Protein AF-A0AAE4K851-F1 (afdb_monomer_lite)

Secondary structure (DSSP, 8-state):
--EEEE-TTS-EEEEE-HHHHHHHHHHHSEEEEEETTT--EEEEEEETTEEEEEEHHHHHHHHHHHHHHHHHHT-

Structure (mmCIF, N/CA/C/O backbone):
data_AF-A0AAE4K851-F1
#
_entry.id   AF-A0AAE4K851-F1
#
loop_
_atom_site.group_PDB
_atom_site.id
_atom_site.type_symbol
_atom_site.label_atom_id
_atom_site.label_alt_id
_atom_site.label_comp_id
_atom_site.label_asym_id
_atom_site.label_entity_id
_atom_site.label_seq_id
_atom_site.pdbx_PDB_ins_code
_atom_site.Cartn_x
_atom_site.Cartn_y
_atom_site.Cartn_z
_atom_site.occupancy
_atom_site.B_iso_or_equiv
_atom_site.auth_seq_id
_atom_site.auth_comp_id
_atom_site.auth_asym_id
_atom_site.auth_atom_id
_atom_site.pdbx_PDB_model_num
ATOM 1 N N . MET A 1 1 ? 14.943 3.008 3.589 1.00 89.81 1 MET A N 1
ATOM 2 C CA . MET A 1 1 ? 14.237 2.965 2.298 1.00 89.81 1 MET A CA 1
ATOM 3 C C . MET A 1 1 ? 13.797 1.539 2.011 1.00 89.81 1 MET A C 1
ATOM 5 O O . MET A 1 1 ? 14.558 0.622 2.322 1.00 89.81 1 MET A O 1
ATOM 9 N N . ILE A 1 2 ? 12.574 1.378 1.512 1.00 97.81 2 ILE A N 1
ATOM 10 C CA . ILE A 1 2 ? 12.020 0.137 0.961 1.00 97.81 2 ILE A CA 1
ATOM 11 C C . ILE A 1 2 ? 11.730 0.454 -0.504 1.00 97.81 2 ILE A C 1
ATOM 13 O O . ILE A 1 2 ? 11.187 1.522 -0.793 1.00 97.81 2 ILE A O 1
ATOM 17 N N . THR A 1 3 ? 12.131 -0.422 -1.418 1.00 97.75 3 THR A N 1
ATOM 18 C CA . THR A 1 3 ? 11.895 -0.206 -2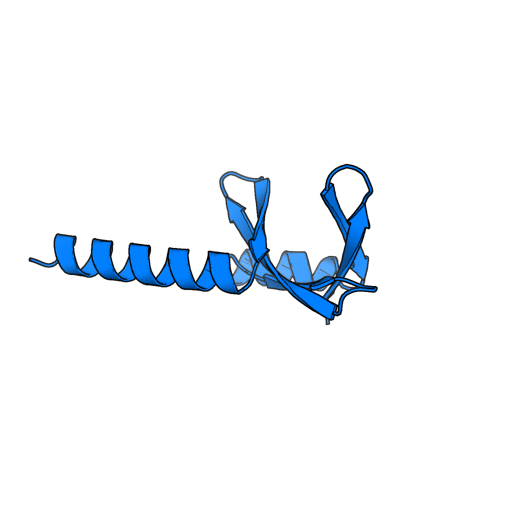.849 1.00 97.75 3 THR A CA 1
ATOM 19 C C . THR A 1 3 ? 11.190 -1.393 -3.466 1.00 97.75 3 THR A C 1
ATOM 21 O O . THR A 1 3 ? 11.443 -2.537 -3.080 1.00 97.75 3 THR A O 1
ATOM 24 N N . ALA A 1 4 ? 10.334 -1.125 -4.444 1.00 97.44 4 ALA A N 1
ATOM 25 C CA . ALA A 1 4 ? 9.655 -2.150 -5.216 1.00 97.44 4 ALA A CA 1
ATOM 26 C C . ALA A 1 4 ? 9.758 -1.889 -6.715 1.00 97.44 4 ALA A C 1
ATOM 28 O O . ALA A 1 4 ? 9.997 -0.768 -7.141 1.00 97.44 4 ALA A O 1
ATOM 29 N N . ARG A 1 5 ? 9.567 -2.925 -7.524 1.00 96.88 5 ARG A N 1
ATOM 30 C CA . ARG A 1 5 ? 9.430 -2.828 -8.976 1.00 96.88 5 ARG A CA 1
ATOM 31 C C . ARG A 1 5 ? 8.004 -3.202 -9.363 1.00 96.88 5 ARG A C 1
ATOM 33 O O . ARG A 1 5 ? 7.481 -4.198 -8.870 1.00 96.88 5 ARG A O 1
ATOM 40 N N . ARG A 1 6 ? 7.404 -2.443 -10.280 1.00 95.69 6 ARG A N 1
ATOM 41 C CA . ARG A 1 6 ? 6.137 -2.812 -10.927 1.00 95.69 6 ARG A CA 1
ATOM 42 C C . ARG A 1 6 ? 6.374 -3.940 -11.941 1.00 95.69 6 ARG A C 1
ATOM 44 O O . ARG A 1 6 ? 7.282 -3.833 -12.770 1.00 95.69 6 ARG A O 1
ATOM 51 N N . LYS A 1 7 ? 5.587 -5.013 -11.853 1.00 95.56 7 LYS A N 1
ATOM 52 C CA . LYS A 1 7 ? 5.559 -6.124 -12.816 1.00 95.56 7 LYS A CA 1
ATOM 53 C C . LYS A 1 7 ? 4.536 -5.855 -13.921 1.00 95.56 7 LYS A C 1
ATOM 55 O O . LYS A 1 7 ? 3.653 -5.011 -13.773 1.00 9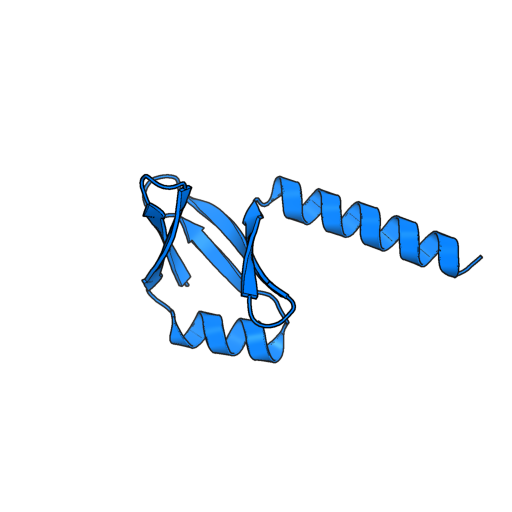5.56 7 LYS A O 1
ATOM 60 N N . ASP A 1 8 ? 4.648 -6.601 -15.015 1.00 93.88 8 ASP A N 1
ATOM 61 C CA . ASP A 1 8 ? 3.792 -6.439 -16.200 1.00 93.88 8 ASP A CA 1
ATOM 62 C C . ASP A 1 8 ? 2.319 -6.789 -15.922 1.00 93.88 8 ASP A C 1
ATOM 64 O O . ASP A 1 8 ? 1.422 -6.269 -16.578 1.00 93.88 8 ASP A O 1
ATOM 68 N N . ASP A 1 9 ? 2.060 -7.625 -14.912 1.00 93.12 9 ASP A N 1
ATOM 69 C CA . ASP A 1 9 ? 0.717 -7.983 -14.433 1.00 93.12 9 ASP A CA 1
ATOM 70 C C . ASP A 1 9 ? 0.101 -6.935 -13.483 1.00 93.12 9 ASP A C 1
ATOM 72 O O . ASP A 1 9 ? -0.995 -7.133 -12.959 1.00 93.12 9 ASP A O 1
ATOM 76 N N . GLY A 1 10 ? 0.799 -5.819 -13.249 1.00 88.25 10 GLY A N 1
ATOM 77 C CA . GLY A 1 10 ? 0.374 -4.745 -12.353 1.00 88.25 10 GLY A CA 1
ATOM 78 C C . GLY A 1 10 ? 0.700 -4.978 -10.875 1.00 88.25 10 GLY A C 1
ATOM 79 O O . GLY A 1 10 ? 0.489 -4.065 -10.074 1.00 88.25 10 GLY A O 1
ATOM 80 N N . SER A 1 11 ? 1.242 -6.143 -10.503 1.00 92.50 11 SER A N 1
ATOM 81 C CA . SER A 1 11 ? 1.723 -6.405 -9.144 1.00 92.50 11 SER A CA 1
ATOM 82 C C . SER A 1 11 ? 3.054 -5.700 -8.860 1.00 92.50 11 SER A C 1
ATOM 84 O O . SER A 1 11 ? 3.713 -5.156 -9.752 1.00 92.50 11 SER A O 1
ATOM 86 N N . PHE A 1 12 ? 3.466 -5.705 -7.592 1.00 94.81 12 PHE A N 1
ATOM 87 C CA . PHE A 1 12 ? 4.723 -5.110 -7.152 1.00 94.81 12 PHE A CA 1
ATOM 88 C C . PHE A 1 12 ? 5.617 -6.149 -6.484 1.00 94.81 12 PHE A C 1
ATOM 90 O O . PHE A 1 12 ? 5.165 -6.958 -5.676 1.00 94.81 12 PHE A O 1
ATOM 97 N N . GLU A 1 13 ? 6.907 -6.094 -6.796 1.00 95.50 13 GLU A N 1
ATOM 98 C CA . GLU A 1 13 ? 7.942 -6.913 -6.170 1.00 95.50 13 GLU A CA 1
ATOM 99 C C . GLU A 1 13 ? 8.828 -6.063 -5.287 1.00 95.50 13 GLU A C 1
ATOM 101 O O . GLU A 1 13 ? 9.433 -5.109 -5.771 1.00 95.50 13 GLU A O 1
ATOM 106 N N . VAL A 1 14 ? 8.959 -6.419 -4.013 1.00 96.56 14 VAL A N 1
ATOM 107 C CA . VAL A 1 14 ? 9.897 -5.740 -3.118 1.00 96.56 14 VAL A CA 1
ATOM 108 C C . VAL A 1 14 ? 11.322 -6.108 -3.527 1.00 96.56 14 VAL A C 1
ATOM 110 O O . VAL A 1 14 ? 11.738 -7.256 -3.414 1.00 96.56 14 VAL A O 1
ATOM 113 N N . MET A 1 15 ? 12.079 -5.111 -3.976 1.00 97.31 15 MET A N 1
ATOM 114 C CA . MET A 1 15 ? 13.463 -5.261 -4.425 1.00 97.31 15 MET A CA 1
ATOM 115 C C . MET A 1 15 ? 14.456 -5.062 -3.279 1.00 97.31 15 MET A C 1
ATOM 117 O O . MET A 1 15 ? 15.530 -5.659 -3.270 1.00 97.31 15 MET A O 1
ATOM 121 N N . SER A 1 16 ? 14.125 -4.199 -2.313 1.00 97.50 16 SER A N 1
ATOM 122 C CA . SER A 1 16 ? 14.984 -3.942 -1.157 1.00 97.50 16 SER A CA 1
ATOM 123 C C . SER A 1 16 ? 14.182 -3.553 0.080 1.00 97.50 16 SER A C 1
ATOM 125 O O . SER A 1 16 ? 13.094 -2.988 -0.010 1.00 97.50 16 SER A O 1
ATOM 127 N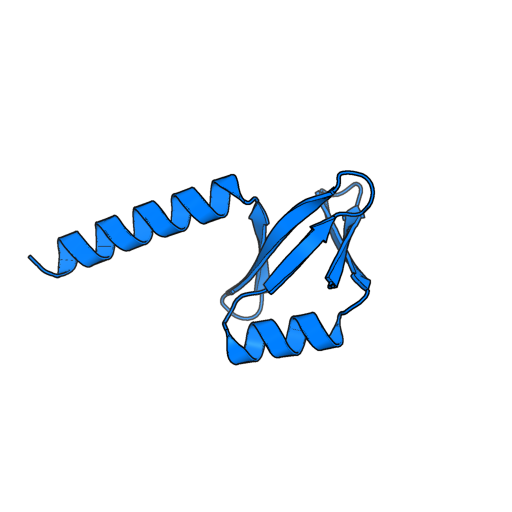 N . GLY A 1 17 ? 14.746 -3.831 1.258 1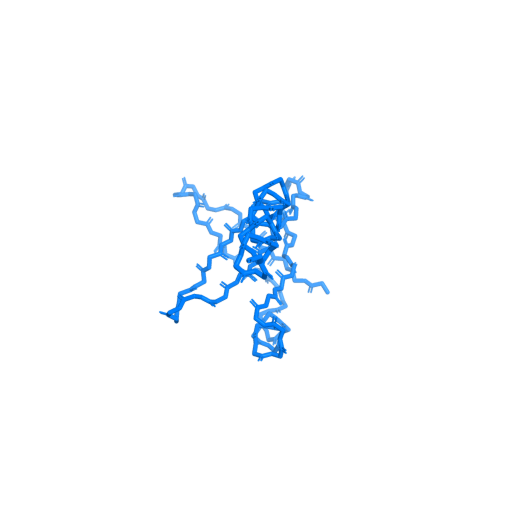.00 97.00 17 GLY A N 1
ATOM 128 C CA . GLY A 1 17 ? 14.155 -3.415 2.529 1.00 97.00 17 GLY A CA 1
ATOM 129 C C . GLY A 1 17 ? 13.005 -4.293 3.024 1.00 97.00 17 GLY A C 1
ATOM 130 O O . GLY A 1 17 ? 12.273 -3.845 3.897 1.00 97.00 17 GLY A O 1
ATOM 131 N N . TYR A 1 18 ? 12.868 -5.532 2.539 1.00 95.94 18 TYR A N 1
ATOM 132 C CA . TYR A 1 18 ? 11.805 -6.466 2.945 1.00 95.94 18 TYR A CA 1
ATOM 133 C C . TYR A 1 18 ? 11.658 -6.609 4.470 1.00 95.94 18 TYR A C 1
ATOM 135 O O . TYR A 1 18 ? 10.568 -6.472 5.008 1.00 95.94 18 TYR A O 1
ATOM 143 N N . MET A 1 19 ? 12.765 -6.773 5.196 1.00 96.56 19 MET A N 1
ATOM 144 C CA . MET A 1 19 ? 12.717 -6.889 6.658 1.00 96.56 19 MET A CA 1
ATOM 145 C C . MET A 1 19 ? 12.206 -5.599 7.331 1.00 96.56 19 MET A C 1
ATOM 147 O O . MET A 1 19 ? 11.507 -5.648 8.335 1.00 96.56 19 MET A O 1
ATOM 151 N N . ARG A 1 20 ? 12.507 -4.425 6.755 1.00 96.88 20 ARG A N 1
ATOM 152 C CA . ARG A 1 20 ? 11.973 -3.142 7.238 1.00 96.88 20 ARG A CA 1
ATOM 153 C C . ARG A 1 20 ? 10.484 -3.003 6.918 1.00 96.88 20 ARG A C 1
ATOM 155 O O . ARG A 1 20 ? 9.768 -2.461 7.748 1.00 96.88 20 ARG A O 1
ATOM 162 N N . LEU A 1 21 ? 10.041 -3.493 5.758 1.00 96.62 21 LEU A N 1
ATOM 163 C CA . LEU A 1 21 ? 8.625 -3.556 5.396 1.00 96.62 21 LEU A CA 1
ATOM 164 C C . LEU A 1 21 ? 7.846 -4.374 6.429 1.00 96.62 21 LEU A C 1
ATOM 166 O O . LEU A 1 21 ? 6.885 -3.859 6.984 1.00 96.62 21 LEU A O 1
ATOM 170 N N . GLN A 1 22 ? 8.304 -5.589 6.743 1.00 95.81 22 GLN A N 1
ATOM 171 C CA . GLN A 1 22 ? 7.654 -6.444 7.744 1.00 95.81 22 GLN A CA 1
ATOM 172 C C . GLN A 1 22 ? 7.553 -5.751 9.106 1.00 95.81 22 GLN A C 1
ATOM 174 O O . GLN A 1 22 ? 6.463 -5.625 9.650 1.00 95.81 22 GLN A O 1
ATOM 179 N N . VAL A 1 23 ? 8.664 -5.204 9.610 1.00 96.31 23 VAL A N 1
ATOM 180 C CA . VAL A 1 23 ? 8.677 -4.502 10.904 1.00 96.31 23 VAL A CA 1
ATOM 181 C C . VAL A 1 23 ? 7.744 -3.285 10.910 1.00 96.31 23 VAL A C 1
ATOM 183 O O . VAL A 1 23 ? 7.069 -3.033 11.904 1.00 96.31 23 VAL A O 1
ATOM 186 N N . GLN A 1 24 ? 7.688 -2.509 9.825 1.00 96.56 24 GLN A N 1
ATOM 187 C CA . GLN A 1 24 ? 6.782 -1.358 9.748 1.00 96.56 24 GLN A CA 1
ATOM 188 C C . GLN A 1 24 ? 5.312 -1.783 9.708 1.00 96.56 24 GLN A C 1
ATOM 190 O O . GLN A 1 24 ? 4.497 -1.181 10.403 1.00 96.56 24 GLN A O 1
ATOM 195 N N . LEU A 1 25 ? 4.984 -2.841 8.966 1.00 95.69 25 LEU A N 1
ATOM 196 C CA . LEU A 1 25 ? 3.630 -3.390 8.930 1.00 95.69 25 LEU A CA 1
ATOM 197 C C . LEU A 1 25 ? 3.198 -3.917 10.302 1.00 95.69 25 LEU A C 1
ATOM 199 O O . LEU A 1 25 ? 2.117 -3.566 10.762 1.00 95.69 25 LEU A O 1
ATOM 203 N N . GLU A 1 26 ? 4.058 -4.659 11.000 1.00 94.12 26 GLU A N 1
ATOM 204 C CA . GLU A 1 26 ? 3.762 -5.175 12.344 1.00 94.12 26 GLU A CA 1
ATOM 205 C C . GLU A 1 26 ? 3.554 -4.055 13.374 1.00 94.12 26 GLU A C 1
ATOM 207 O O . GLU A 1 26 ? 2.662 -4.137 14.217 1.00 94.12 26 GLU A O 1
ATOM 212 N N . LEU A 1 27 ? 4.373 -2.999 13.321 1.00 93.62 27 LEU A N 1
ATOM 213 C CA . LEU A 1 27 ? 4.333 -1.922 14.315 1.00 93.62 27 LEU A CA 1
ATOM 214 C C . LEU A 1 27 ? 3.280 -0.850 14.021 1.00 93.62 27 LEU A C 1
ATOM 216 O O . LEU A 1 27 ? 2.766 -0.233 14.953 1.00 93.62 27 LEU A O 1
ATOM 220 N N . GLN A 1 28 ? 3.012 -0.565 12.746 1.00 92.44 28 GLN A N 1
ATOM 221 C CA . GLN A 1 28 ? 2.220 0.598 12.325 1.00 92.44 28 GLN A CA 1
ATOM 222 C C . GLN A 1 28 ? 0.993 0.225 11.489 1.00 92.44 28 GLN A C 1
ATOM 224 O O . GLN A 1 28 ? 0.170 1.095 11.210 1.00 92.44 28 GLN A O 1
ATOM 229 N N . GLY A 1 29 ? 0.879 -1.026 11.032 1.00 90.25 29 GLY A N 1
ATOM 230 C CA . GLY A 1 29 ? -0.135 -1.441 10.058 1.00 90.25 29 GLY A CA 1
ATOM 231 C C . GLY A 1 29 ? 0.039 -0.800 8.675 1.00 90.25 29 GLY A C 1
ATOM 232 O O . GLY A 1 29 ? -0.848 -0.922 7.827 1.00 90.25 29 GLY A O 1
ATOM 233 N N . LYS A 1 30 ? 1.148 -0.079 8.448 1.00 93.62 30 LYS A N 1
ATOM 234 C CA . LYS A 1 30 ? 1.463 0.590 7.184 1.00 93.62 30 LYS A CA 1
ATOM 235 C C . LYS A 1 30 ? 2.964 0.753 6.956 1.00 93.62 30 LYS A C 1
ATOM 237 O O . LYS A 1 30 ? 3.734 0.842 7.909 1.00 93.62 30 LYS A O 1
ATOM 242 N N . ALA A 1 31 ? 3.365 0.851 5.695 1.00 97.06 31 ALA A N 1
ATOM 243 C CA . ALA A 1 31 ? 4.733 1.136 5.278 1.00 97.06 31 ALA A CA 1
ATOM 244 C C . ALA A 1 31 ? 4.754 1.918 3.960 1.00 97.06 31 ALA A C 1
ATOM 246 O O . ALA A 1 31 ? 3.897 1.723 3.103 1.00 97.06 31 ALA A O 1
ATOM 247 N N . GLU A 1 32 ? 5.762 2.765 3.773 1.00 97.19 32 GLU A N 1
ATOM 248 C CA . GLU A 1 32 ? 5.980 3.481 2.512 1.00 97.19 32 GLU A CA 1
ATOM 249 C C . GLU A 1 32 ? 7.008 2.753 1.648 1.00 97.19 32 GLU A C 1
ATOM 251 O O . GLU A 1 32 ? 8.096 2.380 2.108 1.00 97.19 32 GLU A O 1
ATOM 256 N N . VAL A 1 33 ? 6.669 2.564 0.375 1.00 97.81 33 VAL A N 1
ATOM 257 C CA . VAL A 1 33 ? 7.486 1.841 -0.599 1.00 97.81 33 VAL A CA 1
ATOM 258 C C . VAL A 1 33 ? 7.647 2.679 -1.856 1.00 97.81 33 VAL A C 1
ATOM 260 O O . VAL A 1 33 ? 6.665 3.092 -2.458 1.00 97.81 33 VAL A O 1
ATOM 263 N N . VAL A 1 34 ? 8.891 2.889 -2.287 1.00 97.69 34 VAL A N 1
ATOM 264 C CA . VAL A 1 34 ? 9.187 3.652 -3.508 1.00 97.69 34 VAL A CA 1
ATOM 265 C C . VAL A 1 34 ? 9.314 2.707 -4.700 1.00 97.69 34 VAL A C 1
ATOM 267 O O . VAL A 1 34 ? 10.118 1.767 -4.679 1.00 97.69 34 VAL A O 1
ATOM 270 N N . VAL A 1 35 ? 8.553 2.962 -5.759 1.00 96.81 35 VAL A N 1
ATOM 271 C CA . VAL A 1 35 ? 8.600 2.207 -7.010 1.00 96.81 35 VAL A CA 1
ATOM 272 C C . VAL A 1 35 ? 9.804 2.651 -7.835 1.00 96.81 35 VAL A C 1
ATOM 274 O O . VAL A 1 35 ? 9.958 3.817 -8.201 1.00 96.81 35 VAL A O 1
ATOM 277 N N . THR A 1 36 ? 10.681 1.707 -8.152 1.00 95.25 36 THR A N 1
ATOM 278 C CA . THR A 1 36 ? 11.849 1.944 -8.993 1.00 95.25 36 THR A CA 1
ATOM 279 C C . THR A 1 36 ? 11.419 2.213 -10.436 1.00 95.25 36 THR A C 1
ATOM 281 O O . THR A 1 36 ? 10.490 1.602 -10.960 1.00 95.25 36 THR A O 1
ATOM 284 N N . GLY A 1 37 ? 12.094 3.158 -11.089 1.00 92.38 37 GLY A N 1
ATOM 285 C CA . GLY A 1 37 ? 11.782 3.587 -12.455 1.00 92.38 37 GLY A CA 1
ATOM 286 C C . GLY A 1 37 ? 10.823 4.776 -12.514 1.00 92.38 37 GLY A C 1
ATOM 287 O O . GLY A 1 37 ? 11.153 5.757 -13.171 1.00 92.38 37 GLY A O 1
ATOM 288 N N . SER A 1 38 ? 9.689 4.729 -11.805 1.00 93.19 38 SER A N 1
ATOM 289 C CA . SER A 1 38 ? 8.738 5.856 -11.759 1.00 93.19 38 SER A CA 1
ATOM 290 C C . SER A 1 38 ? 8.999 6.841 -10.617 1.00 93.19 38 SER A C 1
ATOM 292 O O . SER A 1 38 ? 8.660 8.011 -10.747 1.00 93.19 38 SER A O 1
ATOM 294 N N . GLY A 1 39 ? 9.592 6.389 -9.505 1.00 93.50 39 GLY A N 1
ATOM 295 C CA . GLY A 1 39 ? 9.743 7.197 -8.289 1.00 93.50 39 GLY A CA 1
ATOM 296 C C . GLY A 1 39 ? 8.444 7.377 -7.494 1.00 93.50 39 GLY A C 1
ATOM 297 O O . GLY A 1 39 ? 8.425 8.140 -6.537 1.00 93.50 39 GLY A O 1
ATOM 298 N N . GLU A 1 40 ? 7.375 6.680 -7.881 1.00 95.12 40 GLU A N 1
ATOM 299 C CA . GLU A 1 40 ? 6.067 6.705 -7.219 1.00 95.12 40 GLU A CA 1
ATOM 300 C C . GLU A 1 40 ? 6.156 6.125 -5.802 1.00 95.12 40 GLU A C 1
ATOM 302 O O . GLU A 1 40 ? 6.780 5.082 -5.599 1.00 95.12 40 GLU A O 1
ATOM 307 N N . THR A 1 41 ? 5.502 6.765 -4.834 1.00 96.75 41 THR A N 1
ATOM 308 C CA . THR A 1 41 ? 5.373 6.242 -3.469 1.00 96.75 41 THR A CA 1
ATOM 309 C C . THR A 1 41 ? 4.059 5.485 -3.321 1.00 96.75 41 THR A C 1
ATOM 311 O O . THR A 1 41 ? 2.992 5.980 -3.679 1.00 96.75 41 THR A O 1
ATOM 314 N N . LEU A 1 42 ? 4.146 4.280 -2.765 1.00 96.88 42 LEU A N 1
ATOM 315 C CA . LEU A 1 42 ? 3.007 3.454 -2.396 1.00 96.88 42 LEU A CA 1
ATOM 316 C C . LEU A 1 42 ? 2.916 3.338 -0.879 1.00 96.88 42 LEU A C 1
ATOM 318 O O . LEU A 1 42 ? 3.916 3.066 -0.209 1.00 96.88 42 LEU A O 1
ATOM 322 N N . HIS A 1 43 ? 1.700 3.449 -0.362 1.00 97.19 43 HIS A N 1
ATOM 323 C CA . HIS A 1 43 ? 1.365 3.106 1.012 1.00 97.19 43 HIS A CA 1
ATOM 324 C C . HIS A 1 43 ? 0.893 1.655 1.049 1.00 97.19 43 HIS A C 1
ATOM 326 O O . HIS A 1 43 ? -0.150 1.303 0.500 1.00 97.19 43 HIS A O 1
ATOM 332 N N . VAL A 1 44 ? 1.705 0.790 1.649 1.00 96.94 44 VAL A N 1
ATOM 333 C CA . VAL A 1 44 ? 1.423 -0.637 1.789 1.00 96.94 44 VAL A CA 1
ATOM 334 C C . VAL A 1 44 ? 0.819 -0.893 3.159 1.00 96.94 44 VAL A C 1
ATOM 336 O O . VAL A 1 44 ? 1.385 -0.481 4.167 1.00 96.94 44 VAL A O 1
ATOM 339 N N . HIS A 1 45 ? -0.295 -1.612 3.185 1.00 95.75 45 HIS A N 1
ATOM 340 C CA . HIS A 1 45 ? -1.027 -2.027 4.375 1.00 95.75 45 HIS A CA 1
ATOM 341 C C . HIS A 1 45 ? -1.181 -3.543 4.396 1.00 95.75 45 HIS A C 1
ATOM 343 O O . HIS A 1 45 ? -1.212 -4.176 3.340 1.00 95.75 45 HIS A O 1
ATOM 349 N N . GLU A 1 46 ? -1.342 -4.117 5.584 1.00 92.56 46 GLU A N 1
ATOM 350 C CA . GLU A 1 46 ? -1.777 -5.503 5.740 1.00 92.56 46 GLU A CA 1
ATOM 351 C C . GLU A 1 46 ? -3.247 -5.534 6.172 1.00 92.56 46 GLU A C 1
ATOM 353 O O . GLU A 1 46 ? -3.611 -4.994 7.215 1.00 92.56 46 GLU A O 1
ATOM 358 N N . VAL A 1 47 ? -4.097 -6.149 5.350 1.00 89.38 47 VAL A N 1
ATOM 359 C CA . VAL A 1 47 ? -5.537 -6.301 5.593 1.00 89.38 47 VAL A CA 1
ATOM 360 C C . VAL A 1 47 ? -5.884 -7.774 5.438 1.00 89.38 47 VAL A C 1
ATOM 362 O O . VAL A 1 47 ? -5.679 -8.346 4.369 1.00 89.38 47 VAL A O 1
ATOM 365 N N . ASP A 1 48 ? -6.375 -8.402 6.505 1.00 89.06 48 ASP A N 1
ATOM 366 C CA . ASP A 1 48 ? -6.716 -9.833 6.540 1.00 89.06 48 ASP A CA 1
ATOM 367 C C . ASP A 1 48 ? -5.593 -10.747 6.004 1.00 89.06 48 ASP A C 1
ATOM 369 O O . ASP A 1 48 ? -5.822 -11.663 5.210 1.00 89.06 48 ASP A O 1
ATOM 373 N N . GLY A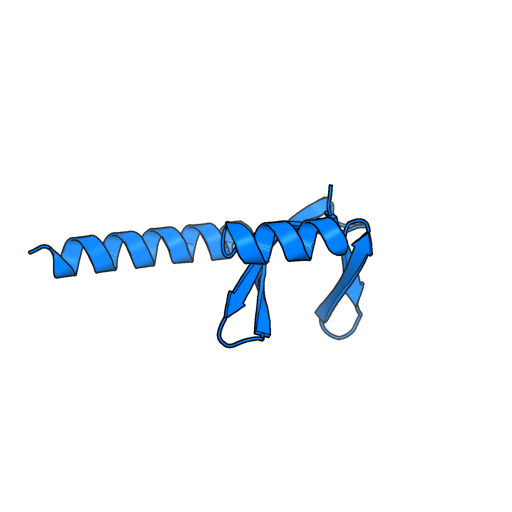 1 49 ? -4.346 -10.472 6.406 1.00 85.62 49 GLY A N 1
ATOM 374 C CA . GLY A 1 49 ? -3.165 -11.240 5.988 1.00 85.62 49 GLY A CA 1
ATOM 375 C C . GLY A 1 49 ? -2.742 -11.014 4.533 1.00 85.62 49 GLY A C 1
ATOM 376 O O . GLY A 1 49 ? -1.926 -11.767 3.997 1.00 85.62 49 GLY A O 1
ATOM 377 N N . ARG A 1 50 ? -3.310 -10.007 3.857 1.00 89.62 50 ARG A N 1
ATOM 378 C CA . ARG A 1 50 ? -2.968 -9.633 2.481 1.00 89.62 50 ARG A CA 1
ATOM 379 C C . ARG A 1 50 ? -2.350 -8.250 2.440 1.00 89.62 50 ARG A C 1
ATOM 381 O O . ARG A 1 50 ? -2.863 -7.310 3.039 1.00 89.62 50 ARG A O 1
ATOM 388 N N . LEU A 1 51 ? -1.280 -8.122 1.661 1.00 93.00 51 LEU A N 1
ATOM 389 C CA . LEU A 1 51 ? -0.675 -6.829 1.382 1.00 93.00 51 LEU A CA 1
ATOM 390 C C . LEU A 1 51 ? -1.492 -6.089 0.328 1.00 93.00 51 LEU A C 1
ATOM 392 O O . LEU A 1 51 ? -1.722 -6.600 -0.770 1.00 93.00 51 LEU A O 1
ATOM 396 N N . VAL A 1 52 ? -1.902 -4.874 0.667 1.00 93.88 52 VAL A N 1
ATOM 397 C CA . VAL A 1 52 ? -2.614 -3.953 -0.217 1.00 93.88 52 VAL A CA 1
ATOM 398 C C . VAL A 1 52 ? -1.750 -2.714 -0.380 1.00 93.88 52 VAL A C 1
ATOM 400 O O . VAL A 1 52 ? -1.324 -2.128 0.609 1.00 93.88 52 VAL A O 1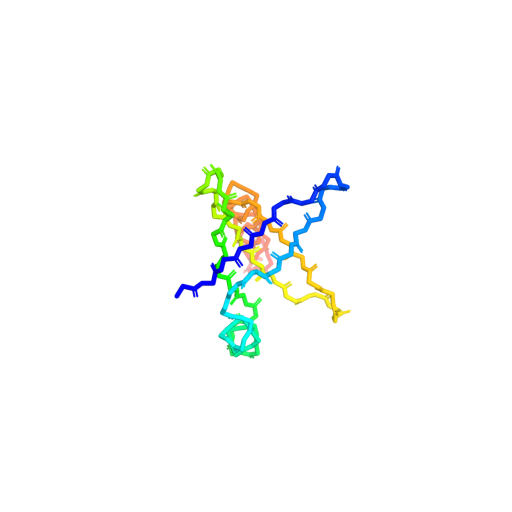
ATOM 403 N N . ALA A 1 53 ? -1.480 -2.323 -1.621 1.00 94.94 53 ALA A N 1
ATOM 404 C CA . ALA A 1 53 ? -0.737 -1.112 -1.937 1.00 94.94 53 ALA A CA 1
ATOM 405 C C . ALA A 1 53 ? -1.691 -0.050 -2.488 1.00 94.94 53 ALA A C 1
ATOM 407 O O . ALA A 1 53 ? -2.447 -0.319 -3.423 1.00 94.94 53 ALA A O 1
ATOM 408 N N . LEU A 1 54 ? -1.636 1.146 -1.917 1.00 95.25 54 LEU A N 1
ATOM 409 C CA . LEU A 1 54 ? -2.385 2.318 -2.351 1.00 95.25 54 LEU A CA 1
ATOM 410 C C . LEU A 1 54 ? -1.406 3.361 -2.888 1.00 95.25 54 LEU A C 1
ATOM 412 O O . LEU A 1 54 ? -0.319 3.534 -2.337 1.00 95.25 54 LEU A O 1
ATOM 416 N N . SER A 1 55 ? -1.786 4.061 -3.957 1.00 94.12 55 SER A N 1
ATOM 417 C CA . SER A 1 55 ? -1.084 5.286 -4.345 1.00 94.12 55 SER A CA 1
ATOM 418 C C . SER A 1 55 ? -1.282 6.364 -3.278 1.00 94.12 55 SER A C 1
ATOM 420 O O . SER A 1 55 ? -2.214 6.286 -2.476 1.00 94.12 55 SER A O 1
ATOM 422 N N . GLU A 1 56 ? -0.434 7.388 -3.287 1.00 92.12 56 GLU A N 1
ATOM 423 C CA . GLU A 1 56 ? -0.558 8.547 -2.393 1.00 92.12 56 GLU A CA 1
ATOM 424 C C . GLU A 1 56 ? -1.956 9.193 -2.467 1.00 92.12 56 GLU A C 1
ATOM 426 O O . GLU A 1 56 ? -2.615 9.365 -1.442 1.00 92.12 56 GLU A O 1
ATOM 431 N N . ASP A 1 57 ? -2.478 9.420 -3.678 1.00 92.38 57 ASP A N 1
ATOM 432 C CA . ASP A 1 57 ? -3.830 9.965 -3.881 1.00 92.38 57 ASP A CA 1
ATOM 433 C C . ASP A 1 57 ? -4.929 9.056 -3.305 1.00 92.38 57 ASP A C 1
ATOM 435 O O . ASP A 1 57 ? -5.895 9.523 -2.694 1.00 92.38 57 ASP A O 1
ATOM 439 N N . ALA A 1 58 ? -4.801 7.738 -3.498 1.00 92.31 58 ALA A N 1
ATOM 440 C CA . ALA A 1 58 ? -5.767 6.777 -2.978 1.00 92.31 58 ALA A CA 1
ATOM 441 C C . ALA A 1 58 ? -5.719 6.712 -1.445 1.00 92.31 58 ALA A C 1
ATOM 443 O O . ALA A 1 58 ? -6.771 6.632 -0.810 1.00 92.31 58 ALA A O 1
ATOM 444 N N . GLN A 1 59 ? -4.521 6.792 -0.859 1.00 93.25 59 GLN A N 1
ATOM 445 C CA . GLN A 1 59 ? -4.326 6.848 0.586 1.00 93.25 59 GLN A CA 1
ATOM 446 C C . GLN A 1 59 ? -4.991 8.090 1.187 1.00 93.25 59 GLN A C 1
ATOM 448 O O . GLN A 1 59 ? -5.773 7.958 2.129 1.00 93.25 59 GLN A O 1
ATOM 453 N N . ALA A 1 60 ? -4.744 9.271 0.613 1.00 91.81 60 ALA A N 1
ATOM 454 C CA . ALA A 1 60 ? -5.346 10.521 1.073 1.00 91.81 60 ALA A CA 1
ATOM 455 C C . ALA A 1 60 ? -6.884 10.451 1.054 1.00 91.81 60 ALA A C 1
ATOM 457 O O . ALA A 1 60 ? -7.546 10.769 2.042 1.00 91.81 60 ALA A O 1
ATOM 458 N N . ASN A 1 61 ? -7.459 9.926 -0.031 1.00 93.31 61 ASN A N 1
ATOM 459 C CA . ASN A 1 61 ? -8.908 9.759 -0.147 1.00 93.31 61 ASN A CA 1
ATOM 460 C C . ASN A 1 61 ? -9.480 8.788 0.909 1.00 93.31 61 ASN A C 1
ATOM 462 O O . ASN A 1 61 ? -10.549 9.027 1.474 1.00 93.31 61 ASN A O 1
ATOM 466 N N . VAL A 1 62 ? -8.777 7.690 1.211 1.00 90.81 62 VAL A N 1
ATOM 467 C CA . VAL A 1 62 ? -9.191 6.751 2.268 1.00 90.81 62 VAL A CA 1
ATOM 468 C C . VAL A 1 62 ? -9.156 7.417 3.647 1.00 90.81 62 VAL A C 1
ATOM 470 O O . VAL A 1 62 ? -10.090 7.231 4.432 1.00 90.81 62 VAL A O 1
ATOM 473 N N . GLU A 1 63 ? -8.129 8.214 3.945 1.00 91.25 63 GLU A N 1
ATOM 474 C CA . GLU A 1 63 ? -8.007 8.941 5.216 1.00 91.25 63 GLU A CA 1
ATOM 475 C C . GLU A 1 63 ? -9.123 9.983 5.399 1.00 91.25 63 GLU A C 1
ATOM 477 O O . GLU A 1 63 ? -9.720 10.072 6.482 1.00 91.25 63 GLU A O 1
ATOM 482 N N . ASP A 1 64 ? -9.481 10.698 4.332 1.00 93.06 64 ASP A N 1
ATOM 483 C CA . ASP A 1 64 ? -10.600 11.644 4.324 1.00 93.06 64 ASP A CA 1
ATOM 484 C C . ASP A 1 64 ? -11.938 10.940 4.597 1.00 93.06 64 ASP A C 1
ATOM 486 O O . ASP A 1 64 ? -12.720 11.357 5.465 1.00 93.06 64 ASP A O 1
ATOM 490 N N . LEU A 1 65 ? -12.195 9.826 3.904 1.00 91.69 65 LEU A N 1
ATOM 491 C CA . LEU A 1 65 ? -13.408 9.026 4.088 1.00 91.69 65 LEU A CA 1
ATOM 492 C C . LEU A 1 65 ? -13.501 8.443 5.503 1.00 91.69 65 LEU A C 1
ATOM 494 O O . LEU A 1 65 ? -14.573 8.492 6.121 1.00 91.69 65 LEU A O 1
ATOM 498 N N . ALA A 1 66 ? -12.391 7.925 6.032 1.00 89.62 66 ALA A N 1
ATOM 499 C CA . ALA A 1 66 ? -12.317 7.392 7.387 1.00 89.62 66 ALA A CA 1
ATOM 500 C C . ALA A 1 66 ? -12.599 8.487 8.428 1.00 89.62 66 ALA A C 1
ATOM 502 O O . ALA A 1 66 ? -13.432 8.302 9.322 1.00 89.62 66 ALA A O 1
ATOM 503 N N . THR A 1 67 ? -11.990 9.662 8.266 1.00 92.06 67 THR A N 1
ATOM 504 C CA . THR A 1 67 ? -12.217 10.826 9.134 1.00 92.06 67 THR A CA 1
ATOM 505 C C . THR A 1 67 ? -13.684 11.256 9.115 1.00 92.06 67 THR A C 1
ATOM 507 O O . THR A 1 67 ? -14.301 11.464 10.168 1.00 92.06 67 THR A O 1
ATOM 510 N N . ALA A 1 68 ? -14.291 11.328 7.929 1.00 90.88 68 ALA A N 1
ATOM 511 C CA . ALA A 1 68 ? -15.702 11.666 7.776 1.00 90.88 68 ALA A CA 1
ATOM 512 C C . ALA A 1 68 ? -16.637 10.629 8.426 1.00 90.88 68 ALA A C 1
ATOM 514 O O . ALA A 1 68 ? -17.693 10.997 8.948 1.00 90.88 68 ALA A O 1
ATOM 515 N N . ALA A 1 69 ? -16.287 9.340 8.394 1.00 90.44 69 ALA A N 1
ATOM 516 C CA . ALA A 1 69 ? -17.057 8.277 9.041 1.00 90.44 69 ALA A CA 1
ATOM 517 C C . ALA A 1 69 ? -16.969 8.353 10.576 1.00 90.44 69 ALA A C 1
ATOM 519 O O . ALA A 1 69 ? -18.001 8.310 11.248 1.00 90.44 69 ALA A O 1
ATOM 520 N N . ILE A 1 70 ? -15.769 8.559 11.130 1.00 88.94 70 ILE A N 1
ATOM 521 C CA . ILE A 1 70 ? -15.553 8.722 12.579 1.00 88.94 70 ILE A CA 1
ATOM 522 C C . ILE A 1 70 ? -16.340 9.923 13.110 1.00 88.94 70 ILE A C 1
ATOM 524 O O . ILE A 1 70 ? -17.024 9.827 14.128 1.00 88.94 70 ILE A O 1
ATOM 528 N N . ASN A 1 71 ? -16.290 11.051 12.399 1.00 90.94 71 ASN A N 1
ATOM 529 C CA . ASN A 1 71 ? -17.019 12.255 12.793 1.00 90.94 71 ASN A CA 1
ATOM 530 C C . ASN A 1 71 ? -18.540 12.068 12.748 1.00 90.94 71 ASN A C 1
ATOM 532 O O . ASN A 1 71 ? -19.242 12.649 13.574 1.00 90.94 71 ASN A O 1
ATOM 536 N N . ARG A 1 72 ? -19.053 11.254 11.816 1.00 88.75 72 ARG A N 1
ATOM 537 C CA . ARG A 1 72 ? -20.475 10.886 11.769 1.00 88.75 72 ARG A CA 1
ATOM 538 C C . ARG A 1 72 ? -20.880 10.005 12.947 1.00 88.75 72 ARG A C 1
ATOM 540 O O . ARG A 1 72 ? -21.916 10.266 13.534 1.00 88.75 72 ARG A O 1
ATOM 547 N N . ALA A 1 73 ? -20.065 9.017 13.313 1.00 83.75 73 ALA A N 1
ATOM 548 C CA . ALA A 1 73 ? -20.354 8.105 14.424 1.00 83.75 73 ALA A CA 1
ATOM 549 C C . ALA A 1 73 ? -20.255 8.760 15.817 1.00 83.75 73 ALA A C 1
ATOM 551 O O . ALA A 1 73 ? -20.767 8.217 16.789 1.00 83.75 73 ALA A O 1
ATOM 552 N N . ARG A 1 74 ? -19.572 9.908 15.926 1.00 82.88 74 ARG A N 1
ATOM 553 C CA . ARG A 1 74 ? -19.465 10.698 17.166 1.00 82.88 74 ARG A CA 1
ATOM 554 C C . ARG A 1 74 ? -20.674 11.601 17.442 1.00 82.88 74 ARG A C 1
ATOM 556 O O . ARG A 1 74 ? -20.724 12.186 18.521 1.00 82.88 74 ARG A O 1
ATOM 563 N N . ARG A 1 75 ? -21.572 11.779 16.471 1.00 63.41 75 ARG A N 1
ATOM 564 C CA . ARG A 1 75 ? -22.812 12.556 16.615 1.00 63.41 75 ARG A CA 1
ATOM 565 C C . ARG A 1 75 ? -23.959 11.647 17.020 1.00 63.41 75 ARG A C 1
ATOM 567 O O . ARG A 1 75 ? -24.813 12.144 17.781 1.00 63.41 75 ARG A O 1
#

Radius of gyration: 14.01 Å; chains: 1; bounding box: 38×24×33 Å

pLDDT: mean 93.23, std 4.78, range [63.41, 97.81]

Sequence (75 aa):
MITARRKDDGSFEVMSGYMRLQVQLELQGKAEVVVTGSGETLHVHEVDGRLVALSEDAQANVEDLATAAINRARR

Foldseek 3Di:
DWEWEQDPVRDIGTPDDVVVQVVCCVVPQWDWYAYPPPRFIWIWGQDPNDIDTDGPVRVVVVVVVVVVVVVVVVD

Organism: NCBI:txid3075126